Protein AF-F9N6Y2-F1 (afdb_monomer_lite)

Secondary structure (DSSP, 8-state):
-HHHHHHHHH-HHHHHHHHHHHHHHHHHHTT----HHHHHHHHHHHHHHH--

pLDDT: mean 95.02, std 8.42, range [53.88, 98.75]

Structure (mmCIF, N/CA/C/O backbone):
data_AF-F9N6Y2-F1
#
_entry.id   AF-F9N6Y2-F1
#
loop_
_atom_site.group_PDB
_atom_site.id
_atom_site.type_symbol
_atom_site.label_atom_id
_atom_site.label_alt_id
_atom_site.label_comp_id
_atom_site.label_asym_id
_atom_site.label_entity_id
_atom_site.label_seq_id
_atom_site.pdbx_PDB_ins_code
_atom_site.Cartn_x
_atom_site.Cartn_y
_atom_site.Cartn_z
_atom_site.occupancy
_atom_site.B_iso_or_equiv
_atom_site.auth_seq_id
_atom_site.auth_comp_id
_atom_site.auth_asym_id
_atom_site.auth_atom_id
_atom_site.pdbx_PDB_model_num
ATOM 1 N N . MET A 1 1 ? 12.129 4.381 2.618 1.00 73.25 1 MET A N 1
ATOM 2 C CA . MET A 1 1 ? 11.950 5.432 1.585 1.00 73.25 1 MET A CA 1
ATOM 3 C C . MET A 1 1 ? 12.777 5.121 0.347 1.00 73.25 1 MET A C 1
ATOM 5 O O . MET A 1 1 ? 12.188 4.962 -0.711 1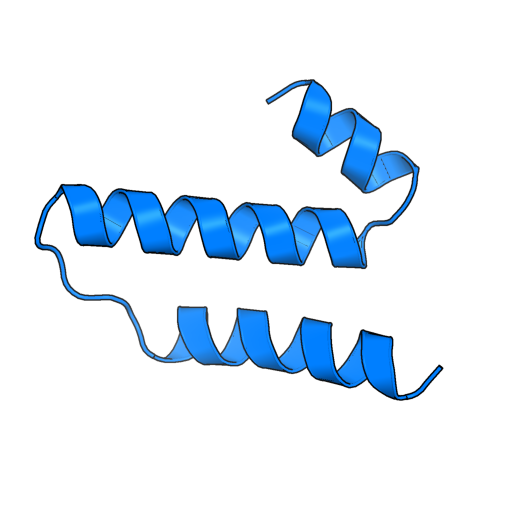.00 73.25 1 MET A O 1
ATOM 9 N N . GLU A 1 2 ? 14.096 4.956 0.469 1.00 91.88 2 GLU A N 1
ATOM 10 C CA . GLU A 1 2 ? 14.962 4.740 -0.701 1.00 91.88 2 GLU A CA 1
ATOM 11 C C . GLU A 1 2 ? 14.659 3.441 -1.463 1.00 91.88 2 GLU A C 1
ATOM 13 O O . GLU A 1 2 ? 14.512 3.450 -2.679 1.00 91.88 2 GLU A O 1
ATOM 18 N N . GLU A 1 3 ? 14.408 2.346 -0.747 1.00 93.81 3 GLU A N 1
ATOM 19 C CA . GLU A 1 3 ? 13.998 1.073 -1.357 1.00 93.81 3 GLU A CA 1
ATOM 20 C C . GLU A 1 3 ? 12.657 1.159 -2.099 1.00 93.81 3 GLU A C 1
ATOM 22 O O . GLU A 1 3 ? 12.467 0.501 -3.118 1.00 93.81 3 GLU A O 1
ATOM 27 N N . LEU A 1 4 ? 11.721 1.978 -1.603 1.00 95.12 4 LEU A N 1
ATOM 28 C CA . LEU A 1 4 ? 10.422 2.177 -2.248 1.00 95.12 4 LEU A CA 1
ATOM 29 C C . LEU A 1 4 ? 10.580 2.977 -3.547 1.00 95.12 4 LEU A C 1
ATOM 31 O O . LEU A 1 4 ? 9.938 2.652 -4.540 1.00 95.12 4 LEU A O 1
ATOM 35 N N . ARG A 1 5 ? 11.472 3.977 -3.559 1.00 96.19 5 ARG A N 1
ATOM 36 C CA . ARG A 1 5 ? 11.821 4.729 -4.774 1.00 96.19 5 ARG A CA 1
ATOM 37 C C . ARG A 1 5 ? 12.513 3.843 -5.800 1.00 96.19 5 ARG A C 1
ATOM 39 O O . ARG A 1 5 ? 12.105 3.835 -6.955 1.00 96.19 5 ARG A O 1
ATOM 46 N N . ALA A 1 6 ? 13.510 3.065 -5.381 1.00 97.88 6 ALA A N 1
ATOM 47 C CA . ALA A 1 6 ? 14.203 2.131 -6.265 1.00 97.88 6 ALA A CA 1
ATOM 48 C C . ALA A 1 6 ? 13.233 1.101 -6.866 1.00 97.88 6 ALA A C 1
ATOM 50 O O . ALA A 1 6 ? 13.306 0.799 -8.056 1.00 97.88 6 ALA A O 1
ATOM 51 N N . LEU A 1 7 ? 12.280 0.610 -6.064 1.00 97.31 7 LEU A N 1
ATOM 52 C CA . LEU A 1 7 ? 11.218 -0.261 -6.553 1.00 97.31 7 LEU A CA 1
ATOM 53 C C . LEU A 1 7 ? 10.315 0.459 -7.558 1.00 97.31 7 LEU A C 1
ATOM 55 O O . LEU A 1 7 ? 10.032 -0.121 -8.594 1.00 97.31 7 LEU A O 1
ATOM 59 N N . ALA A 1 8 ? 9.929 1.714 -7.314 1.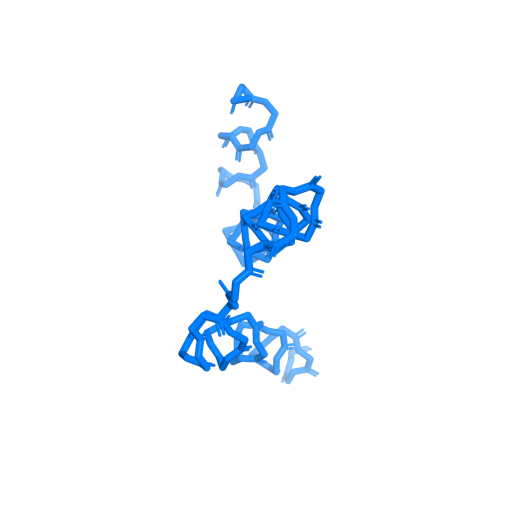00 97.50 8 ALA A N 1
ATOM 60 C CA . ALA A 1 8 ? 9.072 2.475 -8.227 1.00 97.50 8 ALA A CA 1
ATOM 61 C C . ALA A 1 8 ? 9.711 2.695 -9.606 1.00 97.50 8 ALA A C 1
ATOM 63 O O . ALA A 1 8 ? 9.009 2.654 -10.612 1.00 97.50 8 ALA A O 1
ATOM 64 N N . PHE A 1 9 ? 11.036 2.868 -9.666 1.00 97.62 9 PHE A N 1
ATOM 65 C CA . PHE A 1 9 ? 11.763 2.941 -10.938 1.00 97.62 9 PHE A CA 1
ATOM 66 C C . PHE A 1 9 ? 11.805 1.606 -11.695 1.00 97.62 9 PHE A C 1
ATOM 68 O O . PHE A 1 9 ? 11.942 1.608 -12.915 1.00 97.62 9 PHE A O 1
ATOM 75 N N . LYS A 1 10 ? 11.717 0.473 -10.989 1.00 97.44 10 LYS A N 1
ATOM 76 C CA . LYS A 1 10 ? 11.801 -0.873 -11.576 1.00 97.44 10 LYS A CA 1
ATOM 77 C C . LYS A 1 10 ? 10.431 -1.461 -11.926 1.00 97.44 10 LYS A C 1
ATOM 79 O O . LYS A 1 10 ? 10.289 -2.099 -12.962 1.00 97.44 10 LYS A O 1
ATOM 84 N N . ASP A 1 11 ? 9.463 -1.303 -11.033 1.00 96.81 11 ASP A N 1
ATOM 85 C CA . ASP A 1 11 ? 8.101 -1.828 -11.118 1.00 96.81 11 ASP A CA 1
ATOM 86 C C . ASP A 1 11 ? 7.181 -0.909 -10.299 1.00 96.81 11 ASP A C 1
ATOM 88 O O . ASP A 1 11 ? 7.086 -1.003 -9.067 1.00 96.81 11 ASP A O 1
ATOM 92 N N . LEU A 1 12 ? 6.519 0.012 -11.002 1.00 96.19 12 LEU A N 1
ATOM 93 C CA . LEU A 1 12 ? 5.630 0.994 -10.389 1.00 96.19 12 LEU A CA 1
ATOM 94 C C . LEU A 1 12 ? 4.464 0.321 -9.652 1.00 96.19 12 LEU A C 1
ATOM 96 O O . LEU A 1 12 ? 4.156 0.709 -8.525 1.00 96.19 12 LEU A O 1
ATOM 100 N N . ASN A 1 13 ? 3.863 -0.721 -10.232 1.00 96.31 13 ASN A N 1
ATOM 101 C CA . ASN A 1 13 ? 2.729 -1.420 -9.625 1.00 96.31 13 ASN A CA 1
ATOM 102 C C . ASN A 1 13 ? 3.146 -2.105 -8.318 1.00 96.31 13 ASN A C 1
ATOM 104 O O . ASN A 1 13 ? 2.463 -1.973 -7.301 1.00 96.31 13 ASN A O 1
ATOM 108 N N . ALA A 1 14 ? 4.305 -2.770 -8.295 1.00 96.50 14 ALA A N 1
ATOM 109 C CA . ALA A 1 14 ? 4.839 -3.360 -7.069 1.00 96.50 14 ALA A CA 1
ATOM 110 C C . ALA A 1 14 ? 5.150 -2.304 -5.995 1.00 96.50 14 ALA A C 1
ATOM 112 O O . ALA A 1 14 ? 4.920 -2.549 -4.807 1.00 96.50 14 ALA A O 1
ATOM 113 N N . ALA A 1 15 ? 5.650 -1.129 -6.387 1.00 97.75 15 ALA A N 1
ATOM 114 C CA . ALA A 1 15 ? 5.897 -0.035 -5.453 1.00 97.75 15 ALA A CA 1
ATOM 115 C C . ALA A 1 15 ? 4.600 0.509 -4.843 1.00 97.75 15 ALA A C 1
ATOM 117 O O . ALA A 1 15 ? 4.534 0.705 -3.630 1.00 97.75 15 ALA A O 1
ATOM 118 N N . VAL A 1 16 ? 3.557 0.695 -5.653 1.00 97.31 16 VAL A N 1
ATOM 119 C CA . VAL A 1 16 ? 2.247 1.160 -5.180 1.00 97.31 16 VAL A CA 1
ATOM 120 C C . VAL A 1 16 ? 1.612 0.143 -4.231 1.00 97.31 16 VAL A C 1
ATOM 122 O O . VAL A 1 16 ? 1.167 0.521 -3.147 1.00 97.31 16 VAL A O 1
ATOM 125 N N . ILE A 1 17 ? 1.647 -1.153 -4.561 1.00 97.94 17 ILE A N 1
ATOM 126 C CA . ILE A 1 17 ? 1.157 -2.213 -3.663 1.00 97.94 17 ILE A CA 1
ATOM 127 C C . ILE A 1 17 ? 1.918 -2.187 -2.332 1.00 97.94 17 ILE A C 1
ATOM 129 O O . ILE A 1 17 ? 1.302 -2.208 -1.266 1.00 97.94 17 ILE A O 1
ATOM 133 N N . ARG A 1 18 ? 3.252 -2.065 -2.371 1.00 97.88 18 ARG A N 1
ATOM 134 C CA . ARG A 1 18 ? 4.076 -1.977 -1.157 1.00 97.88 18 ARG A CA 1
ATOM 135 C C . ARG A 1 18 ? 3.750 -0.736 -0.323 1.00 97.88 18 ARG A C 1
ATOM 137 O O . ARG A 1 18 ? 3.782 -0.814 0.904 1.00 97.88 18 ARG A O 1
ATOM 144 N N . ALA A 1 19 ? 3.441 0.391 -0.962 1.00 97.94 19 ALA A N 1
ATOM 145 C CA . ALA A 1 19 ? 3.014 1.601 -0.269 1.00 97.94 19 ALA A CA 1
ATOM 146 C C . ALA A 1 19 ? 1.671 1.388 0.448 1.00 97.94 19 ALA A C 1
ATOM 148 O O . ALA A 1 19 ? 1.578 1.672 1.642 1.00 97.94 19 ALA A O 1
ATOM 149 N N . TYR A 1 20 ? 0.675 0.807 -0.233 1.00 98.50 20 TYR A N 1
ATOM 150 C CA . TYR A 1 20 ? -0.605 0.446 0.383 1.00 98.50 20 TYR A CA 1
ATOM 151 C C . TYR A 1 20 ? -0.431 -0.509 1.566 1.00 98.50 20 TYR A C 1
ATOM 153 O O . TYR A 1 20 ? -0.965 -0.245 2.642 1.00 98.50 20 TYR A O 1
ATOM 161 N N . ASP A 1 21 ? 0.340 -1.585 1.398 1.00 98.25 21 ASP A N 1
ATOM 162 C CA . ASP A 1 21 ? 0.595 -2.558 2.464 1.00 98.25 21 ASP A CA 1
ATOM 163 C C . ASP A 1 21 ? 1.288 -1.900 3.674 1.00 98.25 21 ASP A C 1
ATOM 165 O O . ASP A 1 21 ? 1.003 -2.245 4.823 1.00 98.25 21 ASP A O 1
ATOM 169 N N . GLY A 1 22 ? 2.176 -0.929 3.429 1.00 98.06 22 GLY A N 1
ATOM 170 C CA . GLY A 1 22 ? 2.811 -0.119 4.468 1.00 98.06 22 GLY A CA 1
ATOM 171 C C . GLY A 1 22 ? 1.811 0.749 5.235 1.00 98.06 22 GLY A C 1
ATOM 172 O O . GLY A 1 22 ? 1.803 0.721 6.464 1.00 98.06 22 GLY A O 1
ATOM 173 N N . THR A 1 23 ? 0.936 1.472 4.528 1.00 98.25 23 THR A N 1
ATOM 174 C CA . THR A 1 23 ? -0.127 2.285 5.142 1.00 98.25 23 THR A CA 1
ATOM 175 C C . THR A 1 23 ? -1.097 1.427 5.950 1.00 98.25 23 THR A C 1
ATOM 177 O O . THR A 1 23 ? -1.390 1.757 7.093 1.00 98.25 23 THR A O 1
ATOM 180 N N . ILE A 1 24 ? -1.562 0.307 5.390 1.00 98.69 24 ILE A N 1
ATOM 181 C CA . ILE A 1 24 ? -2.490 -0.612 6.060 1.00 98.69 24 ILE A CA 1
ATOM 182 C C . ILE A 1 24 ? -1.871 -1.141 7.354 1.00 98.69 24 ILE A C 1
ATOM 184 O O . ILE A 1 24 ? -2.510 -1.073 8.401 1.00 98.69 24 ILE A O 1
ATOM 188 N N . ARG A 1 25 ? -0.620 -1.619 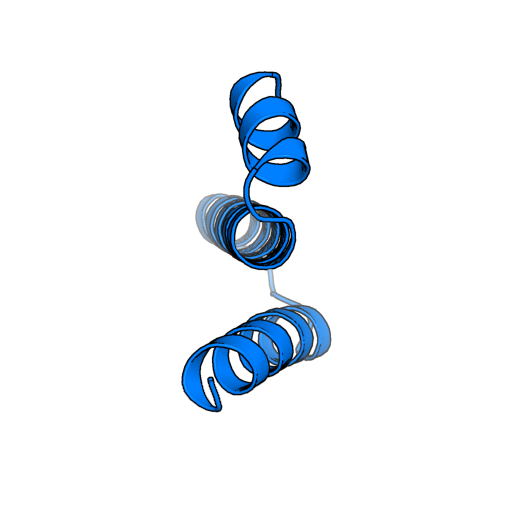7.307 1.00 98.69 25 ARG A N 1
ATOM 189 C CA . ARG A 1 25 ? 0.069 -2.117 8.504 1.00 98.69 25 ARG A CA 1
ATOM 190 C C . ARG A 1 25 ? 0.227 -1.026 9.558 1.00 98.69 25 ARG A C 1
ATOM 192 O O . ARG A 1 25 ? -0.133 -1.258 10.702 1.00 98.69 25 ARG A O 1
ATOM 199 N N . HIS A 1 26 ? 0.667 0.169 9.162 1.00 98.44 26 HIS A N 1
ATOM 200 C CA . HIS A 1 26 ? 0.831 1.291 10.086 1.00 98.44 26 HIS A CA 1
ATOM 201 C C . HIS A 1 26 ? -0.476 1.671 10.798 1.00 98.44 26 HIS A C 1
ATOM 203 O O . HIS A 1 26 ? -0.469 1.906 12.003 1.00 98.44 26 HIS A O 1
ATOM 209 N N . LEU A 1 27 ? -1.601 1.691 10.074 1.00 98.69 27 LEU A N 1
ATOM 210 C CA . LEU A 1 27 ? -2.915 1.972 10.658 1.00 98.69 27 LEU A CA 1
ATOM 211 C C . LEU A 1 27 ? -3.352 0.874 11.638 1.00 98.69 27 LEU A C 1
ATOM 213 O O . LEU A 1 27 ? -3.853 1.187 12.717 1.00 98.69 27 LEU A O 1
ATOM 217 N N . LEU A 1 28 ? -3.127 -0.399 11.296 1.00 98.56 28 LEU A N 1
ATOM 218 C CA . LEU A 1 28 ? -3.440 -1.528 12.178 1.00 98.56 28 LEU A CA 1
ATOM 219 C C . LEU A 1 28 ? -2.581 -1.528 13.446 1.00 98.56 28 LEU A C 1
ATOM 221 O O . LEU A 1 28 ? -3.118 -1.742 14.530 1.00 98.56 28 LEU A O 1
ATOM 225 N N . ASP A 1 29 ? -1.285 -1.230 13.328 1.00 98.75 29 ASP A N 1
ATOM 226 C CA . ASP A 1 29 ? -0.365 -1.131 14.469 1.00 98.75 29 ASP A CA 1
ATOM 227 C C . ASP A 1 29 ? -0.812 -0.047 15.470 1.00 98.75 29 ASP A C 1
ATOM 229 O O . ASP A 1 29 ? -0.545 -0.146 16.667 1.00 98.75 29 ASP A O 1
ATOM 233 N N . GLN A 1 30 ? -1.524 0.978 14.993 1.00 98.69 30 GLN A N 1
ATOM 234 C CA . GLN A 1 30 ? -2.091 2.057 15.807 1.00 98.69 30 GLN A CA 1
ATOM 235 C C . GLN A 1 30 ? -3.534 1.794 16.275 1.00 98.69 30 GLN A C 1
ATOM 237 O O . GLN A 1 30 ? -4.101 2.624 16.986 1.00 98.69 30 GLN A O 1
ATOM 242 N N . GLY A 1 31 ? -4.152 0.675 15.880 1.00 98.50 31 GLY A N 1
ATOM 243 C CA . GLY A 1 31 ? -5.558 0.381 16.176 1.00 98.50 31 GLY A CA 1
ATOM 244 C C . GLY A 1 31 ? -6.553 1.325 15.486 1.00 98.50 31 GLY A C 1
ATOM 245 O O . GLY A 1 31 ? -7.668 1.505 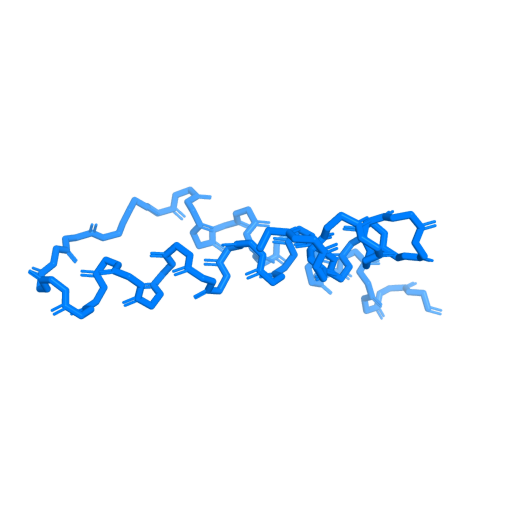15.974 1.00 98.50 31 GLY A O 1
ATOM 246 N N . LEU A 1 32 ? -6.156 1.954 14.375 1.00 98.62 32 LEU A N 1
ATOM 247 C CA . LEU A 1 32 ? -6.979 2.908 13.632 1.00 98.62 32 LEU A CA 1
ATOM 248 C C . LEU A 1 32 ? -7.839 2.217 12.568 1.00 98.62 32 LEU A C 1
ATOM 250 O O . LEU A 1 32 ? -7.535 1.125 12.084 1.00 98.62 32 LEU A O 1
ATOM 254 N N . SER A 1 33 ? -8.920 2.888 12.167 1.00 98.44 33 SER A N 1
ATOM 255 C CA . SER A 1 33 ? -9.733 2.456 11.032 1.00 98.44 33 SER A CA 1
ATOM 256 C C . SER A 1 33 ? -9.003 2.681 9.704 1.00 98.44 33 SER A C 1
ATOM 258 O O . SER A 1 33 ? -8.199 3.600 9.549 1.00 98.44 33 SER A O 1
ATOM 260 N N . ILE A 1 34 ? -9.308 1.837 8.716 1.00 98.75 34 ILE A N 1
ATOM 261 C CA . ILE A 1 34 ? -8.786 1.953 7.351 1.00 98.75 34 ILE A CA 1
ATOM 262 C C . ILE A 1 34 ? -9.924 2.410 6.444 1.00 98.75 34 ILE A C 1
ATOM 264 O O . ILE A 1 34 ? -10.999 1.807 6.439 1.00 98.75 34 ILE A O 1
ATOM 268 N N . HIS A 1 35 ? -9.694 3.460 5.655 1.00 98.44 35 HIS A N 1
ATOM 269 C CA . HIS A 1 35 ? -10.680 3.906 4.675 1.00 98.44 35 HIS A CA 1
ATOM 270 C C . HIS A 1 35 ? -10.880 2.837 3.588 1.00 98.44 35 HIS A C 1
ATOM 272 O O . HIS A 1 35 ? -9.911 2.284 3.064 1.00 98.44 35 HIS A O 1
ATOM 278 N N . VAL A 1 36 ? -12.131 2.561 3.201 1.00 98.50 36 VAL A N 1
ATOM 279 C CA . VAL A 1 36 ? -12.451 1.496 2.228 1.00 98.50 36 VAL A CA 1
ATOM 280 C C . VAL A 1 36 ? -11.748 1.697 0.882 1.00 98.50 36 VAL A C 1
ATOM 282 O O .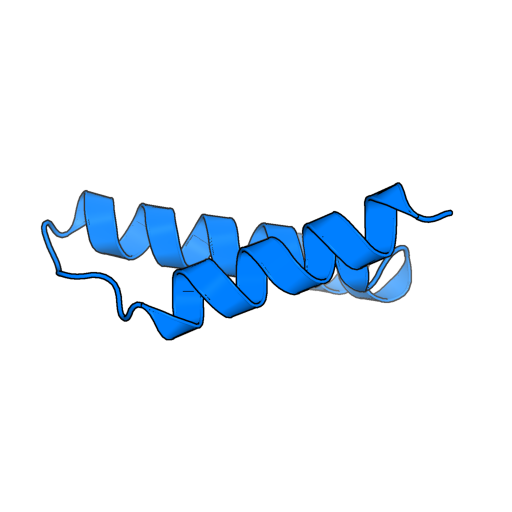 VAL A 1 36 ? -11.309 0.731 0.259 1.00 98.50 36 VAL A O 1
ATOM 285 N N . ASP A 1 37 ? -11.560 2.948 0.460 1.00 98.56 37 ASP A N 1
ATOM 286 C CA . ASP A 1 37 ? -10.879 3.247 -0.802 1.00 98.56 37 ASP A CA 1
ATOM 287 C C . ASP A 1 37 ? -9.373 2.948 -0.762 1.00 98.56 37 ASP A C 1
ATOM 289 O O . ASP A 1 37 ? -8.785 2.668 -1.803 1.00 98.56 37 ASP A O 1
ATOM 293 N N . THR A 1 38 ? -8.749 2.894 0.422 1.00 98.50 38 THR A N 1
ATOM 294 C CA . THR A 1 38 ? -7.369 2.401 0.569 1.00 98.50 38 THR A CA 1
ATOM 295 C C . THR A 1 38 ? -7.285 0.920 0.199 1.00 98.50 38 THR A C 1
ATOM 297 O O . THR A 1 38 ? -6.392 0.514 -0.541 1.00 98.50 38 THR A O 1
ATOM 300 N N . ILE A 1 39 ? -8.247 0.112 0.659 1.00 98.50 39 ILE A N 1
ATOM 301 C CA . ILE A 1 39 ? -8.324 -1.316 0.317 1.00 98.50 39 ILE A CA 1
ATOM 302 C C . ILE A 1 39 ? -8.660 -1.501 -1.166 1.00 98.50 39 ILE A C 1
ATOM 304 O O . ILE A 1 39 ? -8.041 -2.323 -1.841 1.00 98.50 39 ILE A O 1
ATOM 308 N N . ARG A 1 40 ? -9.610 -0.721 -1.698 1.00 98.56 40 ARG A N 1
ATOM 309 C CA . ARG A 1 40 ? -9.986 -0.786 -3.119 1.00 98.56 40 ARG A CA 1
ATOM 310 C C . ARG A 1 40 ? -8.826 -0.421 -4.039 1.00 98.56 40 ARG A C 1
ATOM 312 O O . ARG A 1 40 ? -8.581 -1.163 -4.980 1.00 98.56 40 ARG A O 1
ATOM 319 N N . GLY A 1 41 ? -8.095 0.653 -3.740 1.00 98.19 41 GLY A N 1
ATOM 320 C CA . GLY A 1 41 ? -6.933 1.069 -4.530 1.00 98.19 41 GLY A CA 1
ATOM 321 C C . GLY A 1 41 ? -5.807 0.032 -4.519 1.00 98.19 41 GLY A C 1
ATOM 322 O O . GLY A 1 41 ? -5.225 -0.265 -5.555 1.00 98.19 41 GLY A O 1
ATOM 323 N N . ARG A 1 42 ? -5.550 -0.617 -3.375 1.00 98.31 42 ARG A N 1
ATOM 324 C CA . ARG A 1 42 ? -4.619 -1.756 -3.319 1.00 98.31 42 ARG A CA 1
ATOM 325 C C . ARG A 1 42 ? -5.071 -2.906 -4.225 1.00 98.31 42 ARG A C 1
ATOM 327 O O . ARG A 1 42 ? -4.264 -3.486 -4.949 1.00 98.31 42 ARG A O 1
ATOM 334 N N . ASN A 1 43 ? -6.355 -3.254 -4.166 1.00 98.25 43 ASN A N 1
ATOM 335 C CA . ASN A 1 43 ? -6.903 -4.381 -4.915 1.00 98.25 43 ASN A CA 1
ATOM 336 C C . ASN A 1 43 ? -6.968 -4.117 -6.424 1.00 98.25 43 ASN A C 1
ATOM 338 O O . ASN A 1 43 ? -6.745 -5.052 -7.188 1.00 98.25 43 ASN A O 1
ATOM 342 N N . SER A 1 44 ? -7.220 -2.879 -6.863 1.00 97.81 44 SER A N 1
ATOM 343 C CA . SER A 1 44 ? -7.230 -2.547 -8.294 1.00 97.81 44 SER A CA 1
ATOM 344 C C . SER A 1 44 ? -5.857 -2.768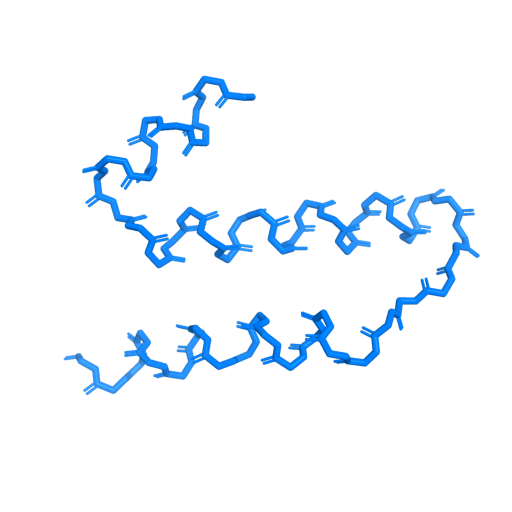 -8.928 1.00 97.81 44 SER A C 1
ATOM 346 O O . SER A 1 44 ? -5.757 -3.452 -9.939 1.00 97.81 44 SER A O 1
ATOM 348 N N . VAL A 1 45 ? -4.785 -2.308 -8.273 1.00 97.12 45 VAL A N 1
ATOM 349 C CA . VAL A 1 45 ? -3.410 -2.478 -8.778 1.00 97.12 45 VAL A CA 1
ATOM 350 C C . VAL A 1 45 ? -2.992 -3.955 -8.807 1.00 97.12 45 VAL A C 1
ATOM 352 O O . VAL A 1 45 ? -2.223 -4.374 -9.670 1.00 97.12 45 VAL A O 1
ATOM 355 N N . LEU A 1 46 ? -3.498 -4.775 -7.880 1.00 96.31 46 LEU A N 1
ATOM 356 C CA . LEU A 1 46 ? -3.256 -6.222 -7.891 1.00 96.31 46 LEU A CA 1
ATOM 357 C C . LEU A 1 46 ? -3.957 -6.942 -9.042 1.00 96.31 46 LEU A C 1
ATOM 359 O O . LEU A 1 46 ? -3.364 -7.847 -9.631 1.00 96.31 46 LEU A O 1
ATOM 363 N N . LEU A 1 47 ? -5.197 -6.554 -9.340 1.00 95.56 47 LEU A N 1
ATOM 364 C CA . LEU A 1 47 ? -5.955 -7.100 -10.465 1.00 95.56 47 LEU A CA 1
ATOM 365 C C . LEU A 1 47 ? -5.259 -6.763 -11.786 1.00 95.56 47 LEU A C 1
ATOM 367 O O . LEU A 1 47 ? -4.943 -7.672 -12.543 1.00 95.56 47 LEU A O 1
ATOM 371 N N . GLU A 1 48 ? -4.873 -5.499 -11.980 1.00 92.00 48 GLU A N 1
ATOM 372 C CA . GLU A 1 48 ? -4.122 -5.057 -13.165 1.00 92.00 48 GLU A CA 1
ATOM 373 C C . GLU A 1 48 ? -2.818 -5.845 -13.381 1.00 92.00 48 GLU A C 1
ATOM 375 O O . GLU A 1 48 ? -2.419 -6.089 -14.515 1.00 92.00 48 GLU A O 1
ATOM 380 N N . ARG A 1 49 ? -2.151 -6.272 -12.300 1.00 86.31 49 ARG A N 1
ATOM 381 C CA . ARG A 1 49 ? -0.932 -7.099 -12.357 1.00 86.31 49 ARG A CA 1
ATOM 382 C C . ARG A 1 49 ? -1.177 -8.578 -12.661 1.00 86.31 49 ARG A C 1
ATOM 384 O O . ARG A 1 49 ? -0.216 -9.280 -12.955 1.00 86.31 49 ARG A O 1
ATOM 391 N N . SER A 1 50 ? -2.399 -9.066 -12.462 1.00 77.69 50 SER A N 1
ATOM 392 C CA . SER A 1 50 ? -2.764 -10.478 -12.649 1.00 77.69 50 SER A CA 1
ATOM 393 C C . SER A 1 50 ? -3.301 -10.755 -14.056 1.00 77.69 50 SER A C 1
ATOM 395 O O . SER A 1 50 ? -3.311 -11.906 -14.479 1.00 77.69 50 SER A O 1
ATOM 397 N N . ASP A 1 51 ? -3.714 -9.704 -14.768 1.00 67.88 51 ASP A N 1
ATOM 398 C CA . ASP A 1 51 ? -4.248 -9.763 -16.134 1.00 67.88 51 ASP A CA 1
ATOM 399 C C . ASP A 1 51 ? -3.151 -9.732 -17.228 1.00 67.88 51 ASP A C 1
ATOM 401 O O . ASP A 1 51 ? -3.465 -9.754 -18.420 1.00 67.88 51 ASP A O 1
ATOM 405 N N . THR A 1 52 ? -1.869 -9.700 -16.841 1.00 53.88 52 THR A N 1
ATOM 406 C CA . THR A 1 52 ? -0.679 -9.757 -17.720 1.00 53.88 52 THR A CA 1
ATOM 407 C C . THR A 1 52 ? 0.092 -11.056 -17.553 1.00 53.88 52 THR A C 1
ATOM 409 O O . THR A 1 52 ? 0.517 -11.626 -18.581 1.00 53.88 52 THR A O 1
#

Sequence (52 aa):
MEELRALAFKDLNAAVIRAYDGTIRHLLDQGLSIHVDTIRGRNSVLLERSDT

Radius of gyration: 11.92 Å; chains: 1; bounding box: 27×16×34 Å

Foldseek 3Di:
DVVLVVCCVVPVLVSLLVVLVVVVVVCVVVVHDDDVVSVVVNVVSVVVVVVD